Protein AF-A0A1V6SKC9-F1 (afdb_monomer)

Organism: NCBI:txid254877

Radius of gyration: 20.23 Å; Cα contacts (8 Å, |Δi|>4): 158; chains: 1; bounding box: 56×33×53 Å

Nearest PDB structures (foldseek):
  7uqb-assembly1_T  TM=3.293E-01  e=3.919E-01  Saccharomyces cerevisiae BY4741
  2ptf-assembly1_A  TM=5.504E-01  e=2.700E+00  Methanothermobacter thermautotrophicus str. Delta H
  2rm4-assembly1_A  TM=3.304E-01  e=1.419E+00  Drosophila melanogaster
  2ptf-assembly1_B  TM=5.851E-01  e=5.422E+00  Methanothermobacter thermautotrophicus str. Delta H
  6ie7-assembly4_D  TM=3.742E-01  e=2.700E+00  Arabidopsis thaliana

Structure (mmCIF, N/CA/C/O backbone):
data_AF-A0A1V6SKC9-F1
#
_entry.id   AF-A0A1V6SKC9-F1
#
loop_
_atom_site.group_PDB
_atom_site.id
_atom_site.type_symbol
_atom_site.label_atom_id
_atom_site.label_alt_id
_atom_site.label_comp_id
_atom_site.label_asym_id
_atom_site.label_entity_id
_atom_site.label_seq_id
_atom_site.pdbx_PDB_ins_code
_atom_site.Cartn_x
_atom_site.Cartn_y
_atom_site.Cartn_z
_atom_site.occupancy
_atom_site.B_iso_or_equiv
_atom_site.auth_seq_id
_atom_site.auth_comp_id
_atom_site.auth_asym_id
_atom_site.auth_atom_id
_atom_site.pdbx_PDB_model_num
ATOM 1 N N . MET A 1 1 ? -23.051 4.261 -17.699 1.00 36.06 1 MET A N 1
ATOM 2 C CA . MET A 1 1 ? -21.980 4.864 -16.881 1.00 36.06 1 MET A CA 1
ATOM 3 C C . MET A 1 1 ? -21.779 3.944 -15.688 1.00 36.06 1 MET A C 1
ATOM 5 O O . MET A 1 1 ? -22.655 3.901 -14.836 1.00 36.06 1 MET A O 1
ATOM 9 N N . SER A 1 2 ? -20.741 3.108 -15.690 1.00 39.50 2 SER A N 1
ATOM 10 C CA . SER A 1 2 ? -20.499 2.176 -14.580 1.00 39.50 2 SER A CA 1
ATOM 11 C C . SER A 1 2 ? -19.932 2.959 -13.402 1.00 39.50 2 SER A C 1
ATOM 13 O O . SER A 1 2 ? -18.924 3.642 -13.555 1.00 39.50 2 SER A O 1
ATOM 15 N N . ALA A 1 3 ? -20.610 2.912 -12.257 1.00 47.34 3 ALA A N 1
ATOM 16 C CA . ALA A 1 3 ? -20.127 3.537 -11.037 1.00 47.34 3 ALA A CA 1
ATOM 17 C C . ALA A 1 3 ? -18.802 2.879 -10.633 1.00 47.34 3 ALA A C 1
ATOM 19 O O . ALA A 1 3 ? -18.739 1.660 -10.469 1.00 47.34 3 ALA A O 1
ATOM 20 N N . THR A 1 4 ? -17.744 3.674 -10.484 1.00 53.94 4 THR A N 1
ATOM 21 C CA . THR A 1 4 ? -16.491 3.214 -9.888 1.00 53.94 4 THR A CA 1
ATOM 22 C C . THR A 1 4 ? -16.794 2.874 -8.432 1.00 53.94 4 THR A C 1
ATOM 24 O O . THR A 1 4 ? -16.993 3.769 -7.611 1.00 53.94 4 THR A O 1
ATOM 27 N N . GLN A 1 5 ? -16.932 1.587 -8.117 1.00 59.47 5 GLN A N 1
ATOM 28 C CA . GLN A 1 5 ? -17.165 1.145 -6.748 1.00 59.47 5 GLN A CA 1
ATOM 29 C C . GLN A 1 5 ? -15.949 1.541 -5.909 1.00 59.47 5 GLN A C 1
ATOM 31 O O . GLN A 1 5 ? -14.844 1.056 -6.144 1.00 59.47 5 GLN A O 1
ATOM 36 N N . ALA A 1 6 ? -16.149 2.457 -4.960 1.00 70.88 6 ALA A N 1
ATOM 37 C CA . ALA A 1 6 ? -15.099 2.857 -4.037 1.00 70.88 6 ALA A CA 1
ATOM 38 C C . ALA A 1 6 ? -14.627 1.630 -3.246 1.00 70.88 6 ALA A C 1
ATOM 40 O O . ALA A 1 6 ? -15.439 0.858 -2.727 1.00 70.88 6 ALA A O 1
ATOM 41 N N . LEU A 1 7 ? -13.311 1.445 -3.175 1.00 82.75 7 LEU A N 1
ATOM 42 C CA . LEU A 1 7 ? -12.709 0.305 -2.500 1.00 82.75 7 LEU A CA 1
ATOM 43 C C . LEU A 1 7 ? -13.027 0.365 -0.995 1.00 82.75 7 LEU A C 1
ATOM 45 O O . LEU A 1 7 ? -12.664 1.322 -0.316 1.00 82.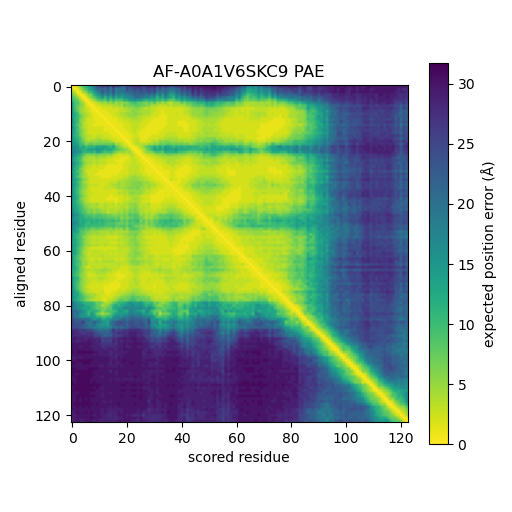75 7 LEU A O 1
ATOM 49 N N . SER A 1 8 ? -13.702 -0.649 -0.454 1.00 87.69 8 SER A N 1
ATOM 50 C CA . SER A 1 8 ? -13.980 -0.708 0.985 1.00 87.69 8 SER A CA 1
ATOM 51 C C . SER A 1 8 ? -12.752 -1.235 1.727 1.00 87.69 8 SER A C 1
ATOM 53 O O . SER A 1 8 ? -12.337 -2.377 1.524 1.00 87.69 8 SER A O 1
ATOM 55 N N . LEU A 1 9 ? -12.149 -0.387 2.558 1.00 90.62 9 LEU A N 1
ATOM 56 C CA . LEU A 1 9 ? -10.943 -0.701 3.316 1.00 90.62 9 LEU A CA 1
ATOM 57 C C . LEU A 1 9 ? -11.260 -0.755 4.809 1.00 90.62 9 LEU A C 1
ATOM 59 O O . LEU A 1 9 ? -11.813 0.184 5.383 1.00 90.62 9 LEU A O 1
ATOM 63 N N . GLU A 1 10 ? -10.884 -1.861 5.440 1.00 92.38 10 GLU A N 1
ATOM 64 C CA . GLU A 1 10 ? -11.027 -2.045 6.878 1.00 92.38 10 GLU A CA 1
ATOM 65 C C . GLU A 1 10 ? -9.886 -1.329 7.605 1.00 92.38 10 GLU A C 1
ATOM 67 O O . GLU A 1 10 ? -8.753 -1.372 7.126 1.00 92.38 10 GLU A O 1
ATOM 72 N N . PRO A 1 11 ? -10.129 -0.691 8.760 1.00 91.81 11 PRO A N 1
ATOM 73 C CA . PRO A 1 11 ? -9.069 -0.135 9.599 1.00 91.81 11 PRO A CA 1
ATOM 74 C C . PRO A 1 11 ? -8.069 -1.200 10.071 1.00 91.81 11 PRO A C 1
ATOM 76 O O . PRO A 1 11 ? -8.406 -2.380 10.167 1.00 91.81 11 PRO A O 1
ATOM 79 N N . ASN A 1 12 ? -6.855 -0.771 10.427 1.00 91.94 12 ASN A N 1
ATOM 80 C CA . ASN A 1 12 ? -5.806 -1.610 11.024 1.00 91.94 12 ASN A CA 1
ATOM 81 C C . ASN A 1 12 ? -5.541 -2.906 10.247 1.00 91.94 12 ASN A C 1
ATOM 83 O O . ASN A 1 12 ? -5.349 -3.970 10.824 1.00 91.94 12 ASN A O 1
ATOM 87 N N . THR A 1 13 ? -5.579 -2.834 8.923 1.00 92.88 13 THR A N 1
ATOM 88 C CA . THR A 1 13 ? -5.493 -3.987 8.033 1.00 92.88 13 THR A CA 1
ATOM 89 C C . THR A 1 13 ? -4.406 -3.749 7.001 1.00 92.88 13 THR A C 1
ATOM 91 O O . THR A 1 13 ? -4.258 -2.659 6.446 1.00 92.88 13 THR A O 1
ATOM 94 N N . LEU A 1 14 ? -3.605 -4.784 6.769 1.00 94.44 14 LEU A N 1
ATOM 95 C CA . LEU A 1 14 ? -2.551 -4.776 5.773 1.00 94.44 14 LEU A CA 1
ATOM 96 C C . LEU A 1 14 ? -3.085 -5.303 4.442 1.00 94.44 14 LEU A C 1
ATOM 98 O O . LEU A 1 14 ? -3.663 -6.390 4.371 1.00 94.44 14 LEU A O 1
ATOM 102 N N . TYR A 1 15 ? -2.822 -4.542 3.390 1.00 94.94 15 TYR A N 1
ATOM 103 C CA . TYR A 1 15 ? -3.168 -4.854 2.014 1.00 94.94 15 TYR A CA 1
ATOM 104 C C . TYR A 1 15 ? -1.919 -4.853 1.129 1.00 94.94 15 TYR A C 1
ATOM 106 O O . TYR A 1 15 ? -0.972 -4.103 1.378 1.00 94.94 15 TYR A O 1
ATOM 114 N N . ILE A 1 16 ? -1.942 -5.655 0.068 1.00 95.69 16 ILE A N 1
ATOM 115 C CA . ILE A 1 16 ? -1.074 -5.487 -1.101 1.00 95.69 16 ILE A CA 1
ATOM 116 C C . ILE A 1 16 ? -1.871 -4.698 -2.134 1.00 95.69 16 ILE A C 1
ATOM 118 O O . ILE A 1 16 ? -2.949 -5.130 -2.537 1.00 95.69 16 ILE A O 1
ATOM 122 N N . LEU A 1 17 ? -1.348 -3.554 -2.554 1.00 94.62 17 LEU A 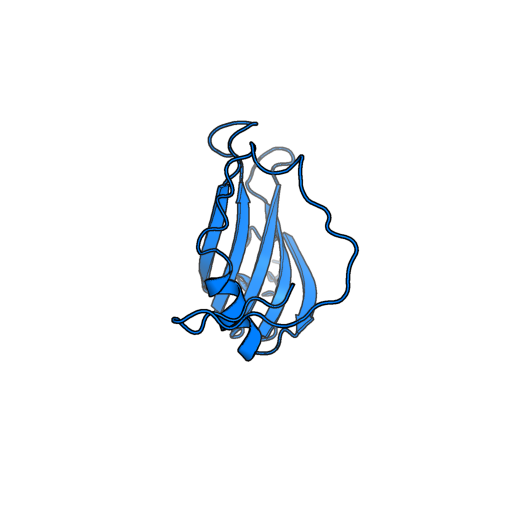N 1
ATOM 123 C CA . LEU A 1 17 ? -1.926 -2.728 -3.603 1.00 94.62 17 LEU A CA 1
ATOM 124 C C . LEU A 1 17 ? -1.151 -2.915 -4.900 1.00 94.62 17 LEU A C 1
ATOM 126 O O . LEU A 1 17 ? 0.080 -2.908 -4.885 1.00 94.62 17 LEU A O 1
ATOM 130 N N . LEU A 1 18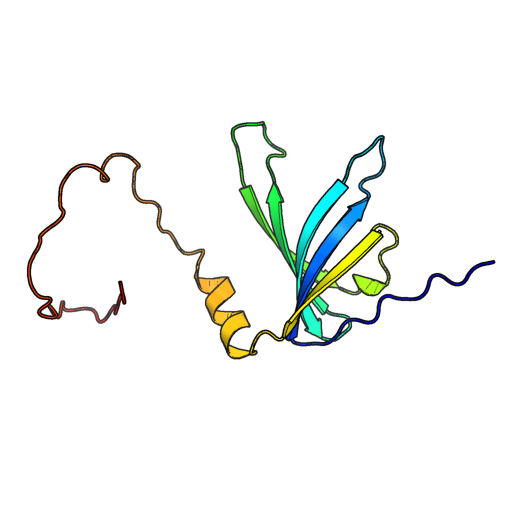 ? -1.889 -3.016 -6.002 1.00 93.50 18 LEU A N 1
ATOM 131 C CA . LEU A 1 18 ? -1.365 -2.896 -7.356 1.00 93.50 18 LEU A CA 1
ATOM 132 C C . LEU A 1 18 ? -1.839 -1.571 -7.945 1.00 93.50 18 LEU A C 1
ATOM 134 O O . LEU A 1 18 ? -3.048 -1.340 -8.038 1.00 93.50 18 LEU A O 1
ATOM 138 N N . LEU A 1 19 ? -0.899 -0.717 -8.337 1.00 92.25 19 LEU A N 1
ATOM 139 C CA . LEU A 1 19 ? -1.183 0.558 -8.979 1.00 92.25 19 LEU A CA 1
ATOM 140 C C . LEU A 1 19 ? -0.739 0.533 -10.440 1.00 92.25 19 LEU A C 1
ATOM 142 O O . LEU A 1 19 ? 0.366 0.091 -10.743 1.00 92.25 19 LEU A O 1
ATOM 146 N N . ASP A 1 20 ? -1.586 1.042 -11.328 1.00 91.50 20 ASP A N 1
ATOM 147 C CA . ASP A 1 20 ? -1.238 1.335 -12.717 1.00 91.50 20 ASP A CA 1
ATOM 148 C C . ASP A 1 20 ? -0.571 2.717 -12.794 1.00 91.50 20 ASP A C 1
ATOM 150 O O . ASP A 1 20 ? -1.139 3.730 -12.367 1.00 91.50 20 ASP A O 1
ATOM 154 N N . LEU A 1 21 ? 0.662 2.761 -13.302 1.00 89.00 21 LEU A N 1
ATOM 155 C CA . LEU A 1 21 ? 1.428 4.000 -13.442 1.00 89.00 21 LEU A CA 1
ATOM 156 C C . LEU A 1 21 ? 1.179 4.720 -14.773 1.00 89.00 21 LEU A C 1
ATOM 158 O O . LEU A 1 21 ? 1.644 5.849 -14.936 1.00 89.00 21 LEU A O 1
ATOM 162 N N . GLY A 1 22 ? 0.411 4.124 -15.685 1.00 79.69 22 GLY A N 1
ATOM 163 C CA . GLY A 1 22 ? 0.200 4.636 -17.030 1.00 79.69 22 GLY A CA 1
ATOM 164 C C . GLY A 1 22 ? 1.395 4.317 -17.927 1.00 79.69 22 GLY A C 1
ATOM 165 O O . GLY A 1 22 ? 2.489 4.851 -17.767 1.00 79.69 22 GLY A O 1
ATOM 166 N N . GLY A 1 23 ? 1.184 3.423 -18.888 1.00 77.62 23 GLY A N 1
ATOM 167 C CA . GLY A 1 23 ? 2.204 2.948 -19.822 1.00 77.62 23 GLY A CA 1
ATOM 168 C C . GLY A 1 23 ? 2.017 1.465 -20.126 1.00 77.62 23 GLY A C 1
ATOM 169 O O . GLY A 1 23 ? 1.200 0.793 -19.497 1.00 77.62 23 GLY A O 1
ATOM 170 N N . ASN A 1 24 ? 2.769 0.927 -21.087 1.00 76.88 24 ASN A N 1
ATOM 171 C CA . ASN A 1 24 ? 2.687 -0.501 -21.390 1.00 76.88 24 ASN A CA 1
ATOM 172 C C . ASN A 1 24 ? 3.261 -1.312 -20.224 1.00 76.88 24 ASN A C 1
ATOM 174 O O . ASN A 1 24 ? 4.473 -1.364 -20.033 1.00 76.88 24 ASN A O 1
ATOM 178 N N . CYS A 1 25 ? 2.371 -1.952 -19.466 1.00 77.12 25 CYS A N 1
ATOM 179 C CA . CYS A 1 25 ? 2.705 -2.874 -18.381 1.00 77.12 25 CYS A CA 1
ATOM 180 C C . CYS A 1 25 ? 3.524 -2.252 -17.232 1.00 77.12 25 CYS A C 1
ATOM 182 O O . CYS A 1 25 ? 4.285 -2.959 -16.571 1.00 77.12 25 CYS A O 1
ATOM 184 N N . LEU A 1 26 ? 3.362 -0.949 -16.974 1.00 87.62 26 LEU A N 1
ATOM 185 C CA . LEU A 1 26 ? 4.003 -0.277 -15.843 1.00 87.62 26 LEU A CA 1
ATOM 186 C C . LEU A 1 26 ? 3.105 -0.337 -14.610 1.00 87.62 26 LEU A C 1
ATOM 188 O O . LEU A 1 26 ? 2.172 0.450 -14.457 1.00 87.62 26 LEU A O 1
ATOM 192 N N . PHE A 1 27 ? 3.424 -1.269 -13.718 1.00 88.50 27 PHE A N 1
ATOM 193 C CA . PHE A 1 27 ? 2.698 -1.468 -12.474 1.00 88.50 27 PHE A CA 1
ATOM 194 C C . PHE A 1 27 ? 3.602 -1.306 -11.260 1.00 88.50 27 PHE A C 1
ATOM 196 O O . PHE A 1 27 ? 4.776 -1.675 -11.283 1.00 88.50 27 PHE A O 1
ATOM 203 N N . GLU A 1 28 ? 3.024 -0.804 -10.176 1.00 90.75 28 GLU A N 1
ATOM 204 C CA . GLU A 1 28 ? 3.699 -0.634 -8.897 1.00 90.75 28 GLU A CA 1
ATOM 205 C C . GLU A 1 28 ? 3.000 -1.441 -7.803 1.00 90.75 28 GLU A C 1
ATOM 207 O O . GLU A 1 28 ? 1.781 -1.367 -7.635 1.00 90.75 28 GLU A O 1
ATOM 212 N N . TRP A 1 29 ? 3.788 -2.185 -7.028 1.00 92.50 29 TRP A N 1
ATOM 213 C CA . TRP A 1 29 ? 3.307 -2.922 -5.865 1.00 92.50 29 TRP A CA 1
ATOM 214 C C . TRP A 1 29 ? 3.630 -2.156 -4.585 1.00 92.50 29 TRP A C 1
ATOM 216 O O . TRP A 1 29 ? 4.786 -1.809 -4.336 1.00 92.50 29 TRP A O 1
ATOM 226 N N . LYS A 1 30 ? 2.622 -1.933 -3.738 1.00 94.44 30 LYS A N 1
ATOM 227 C CA . LYS A 1 30 ? 2.803 -1.315 -2.414 1.00 94.44 30 LYS A CA 1
ATOM 228 C C . LYS A 1 30 ? 2.174 -2.161 -1.327 1.00 94.44 30 LYS A C 1
ATOM 230 O O . LYS A 1 30 ? 1.096 -2.718 -1.503 1.00 94.44 30 LYS A O 1
ATOM 235 N N . LEU A 1 31 ? 2.804 -2.188 -0.161 1.00 95.25 31 LEU A N 1
ATOM 236 C CA . LEU A 1 31 ? 2.134 -2.609 1.063 1.00 95.25 31 LEU A CA 1
ATOM 237 C C . LEU A 1 31 ? 1.400 -1.407 1.642 1.00 95.25 31 LEU A C 1
ATOM 239 O O . LEU A 1 31 ? 2.003 -0.353 1.812 1.00 95.25 31 LEU A O 1
ATOM 243 N N . TYR A 1 32 ? 0.129 -1.562 1.983 1.00 94.81 32 TYR A N 1
ATOM 244 C CA . TYR A 1 32 ? -0.676 -0.498 2.568 1.00 94.81 32 TYR A CA 1
ATOM 245 C C . TYR A 1 32 ? -1.272 -0.942 3.893 1.00 94.81 32 TYR A C 1
ATOM 247 O O . TYR A 1 32 ? -2.017 -1.915 3.948 1.00 94.81 32 TYR A O 1
ATOM 255 N N . LEU A 1 33 ? -0.929 -0.231 4.962 1.00 94.12 33 LEU A N 1
ATOM 256 C CA . LEU A 1 33 ? -1.509 -0.432 6.281 1.00 94.12 33 LEU A CA 1
ATOM 257 C C . LEU A 1 33 ? -2.531 0.668 6.538 1.00 94.12 33 LEU A C 1
ATOM 259 O O . LEU A 1 33 ? -2.164 1.839 6.659 1.00 94.12 33 LEU A O 1
ATOM 263 N N . THR A 1 34 ? -3.799 0.296 6.637 1.00 93.56 34 THR A N 1
ATOM 264 C CA . THR A 1 34 ? -4.865 1.226 7.007 1.00 93.56 34 THR A CA 1
ATOM 265 C C . THR A 1 34 ? -4.760 1.587 8.484 1.00 93.56 34 THR A C 1
ATOM 267 O O . THR A 1 34 ? -4.534 0.734 9.339 1.00 93.56 34 THR A O 1
ATOM 270 N N . SER A 1 35 ? -4.960 2.862 8.798 1.00 90.44 35 SER A N 1
ATOM 271 C CA . SER A 1 35 ? -5.200 3.340 10.166 1.00 90.44 35 SER A CA 1
ATOM 272 C C . SER A 1 35 ? -6.689 3.632 10.362 1.00 90.44 35 SER A C 1
ATOM 274 O O . SER A 1 35 ? -7.269 3.300 11.390 1.00 90.44 35 SER A O 1
ATOM 276 N N . THR A 1 36 ? -7.332 4.203 9.342 1.00 88.69 36 THR A N 1
ATOM 277 C CA . THR A 1 36 ? -8.785 4.401 9.246 1.00 88.69 36 THR A CA 1
ATOM 278 C C . THR A 1 36 ? -9.253 3.966 7.848 1.00 88.69 36 THR A C 1
ATOM 280 O O . THR A 1 36 ? -8.406 3.676 7.001 1.00 88.69 36 THR A O 1
ATOM 283 N N . PRO A 1 37 ? -10.566 3.944 7.540 1.00 86.56 37 PRO A N 1
ATOM 284 C CA . PRO A 1 37 ? -11.041 3.602 6.192 1.00 86.56 37 PRO A CA 1
ATOM 285 C C . PRO A 1 37 ? -10.527 4.549 5.094 1.00 86.56 37 PRO A C 1
ATOM 287 O O . PRO A 1 37 ? -10.511 4.196 3.919 1.00 86.56 37 PRO A O 1
ATOM 290 N N . THR A 1 38 ? -10.102 5.758 5.470 1.00 89.94 38 THR A N 1
ATOM 291 C CA . THR A 1 38 ? -9.648 6.808 4.549 1.00 89.94 38 THR A CA 1
ATOM 292 C C . THR A 1 38 ? -8.178 7.169 4.714 1.00 89.94 38 THR A C 1
ATOM 294 O O . THR A 1 38 ? -7.665 7.966 3.934 1.00 89.94 38 THR A O 1
ATOM 297 N N . THR A 1 39 ? -7.472 6.623 5.703 1.00 93.00 39 THR A N 1
ATOM 298 C CA . THR A 1 39 ? -6.077 6.992 5.974 1.00 93.00 39 THR A CA 1
ATOM 299 C C . THR A 1 39 ? -5.233 5.776 6.277 1.00 93.00 39 THR A C 1
ATOM 301 O O . THR A 1 39 ? -5.678 4.813 6.901 1.00 93.00 39 THR A O 1
ATOM 304 N N . GLY A 1 40 ? -3.975 5.828 5.868 1.00 92.88 40 GLY A N 1
ATOM 305 C CA . GLY A 1 40 ? -3.033 4.762 6.146 1.00 92.88 40 GLY A CA 1
ATOM 306 C C . GLY A 1 40 ? -1.625 5.140 5.745 1.00 92.88 40 GLY A C 1
ATOM 307 O O . GLY A 1 40 ? -1.320 6.301 5.477 1.00 92.88 40 GLY A O 1
ATOM 3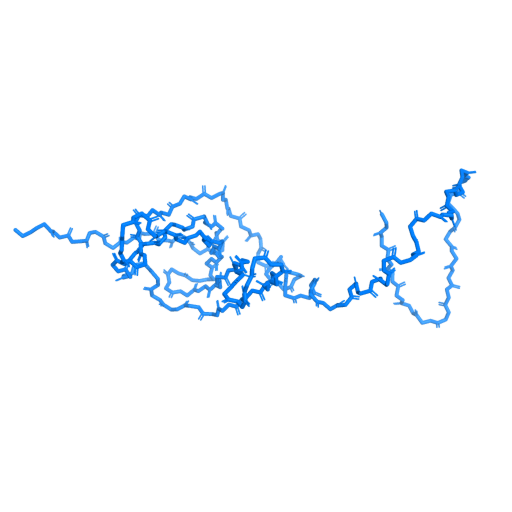08 N N . GLN A 1 41 ? -0.764 4.137 5.711 1.00 94.31 41 GLN A N 1
ATOM 309 C CA . GLN A 1 41 ? 0.633 4.293 5.359 1.00 94.31 41 GLN A CA 1
ATOM 310 C C . GLN A 1 41 ? 1.001 3.271 4.291 1.00 94.31 41 GLN A C 1
ATOM 312 O O . GLN A 1 41 ? 0.737 2.078 4.450 1.00 94.31 41 GLN A O 1
ATOM 317 N N . THR A 1 42 ? 1.586 3.743 3.194 1.00 94.25 42 THR A N 1
ATOM 318 C CA . THR A 1 42 ? 2.146 2.878 2.157 1.00 94.25 42 THR A CA 1
ATOM 319 C C . THR A 1 42 ? 3.622 2.644 2.401 1.00 94.25 42 THR A C 1
ATOM 321 O O . THR A 1 42 ? 4.333 3.552 2.823 1.00 94.25 42 THR A O 1
ATOM 324 N N . PHE A 1 43 ? 4.085 1.453 2.054 1.00 93.56 43 PHE A N 1
ATOM 325 C CA . PHE A 1 43 ? 5.472 1.033 2.136 1.00 93.56 43 PHE A CA 1
ATOM 326 C C . PHE A 1 43 ? 5.846 0.357 0.825 1.00 93.56 43 PHE A C 1
ATOM 328 O O . PHE A 1 43 ? 5.138 -0.546 0.369 1.00 93.56 43 PHE A O 1
ATOM 335 N N . HIS A 1 44 ? 6.947 0.784 0.224 1.00 92.06 44 HIS A N 1
ATOM 336 C CA . HIS A 1 44 ? 7.436 0.200 -1.015 1.00 92.06 44 HIS A CA 1
ATOM 337 C C . HIS A 1 44 ? 8.950 0.335 -1.120 1.00 92.06 44 HIS A C 1
ATOM 339 O O . HIS A 1 44 ? 9.582 1.116 -0.406 1.00 92.06 44 HIS A O 1
ATOM 345 N N . ILE A 1 45 ? 9.523 -0.479 -1.995 1.00 88.31 45 ILE A N 1
ATOM 346 C CA . ILE A 1 45 ? 10.937 -0.454 -2.333 1.00 88.31 45 ILE A CA 1
ATOM 347 C C . ILE A 1 45 ? 11.012 -0.086 -3.812 1.00 88.31 45 ILE A C 1
ATOM 349 O O . ILE A 1 45 ? 10.347 -0.708 -4.636 1.00 88.31 45 ILE A O 1
ATOM 353 N N . THR A 1 46 ? 11.788 0.943 -4.131 1.00 87.88 46 THR A N 1
ATOM 354 C CA . THR A 1 46 ? 11.932 1.495 -5.481 1.00 87.88 46 THR A CA 1
ATOM 355 C C . THR A 1 46 ? 13.404 1.584 -5.853 1.00 87.88 46 THR A C 1
ATOM 357 O O . THR A 1 46 ? 14.265 1.665 -4.981 1.00 87.88 46 THR A O 1
ATOM 360 N N . ASN A 1 47 ? 13.710 1.571 -7.141 1.00 87.25 47 ASN A N 1
ATOM 361 C CA . ASN A 1 47 ? 15.054 1.750 -7.679 1.00 87.25 47 ASN A CA 1
ATOM 362 C C . ASN A 1 47 ? 15.084 2.856 -8.744 1.00 87.25 47 ASN A C 1
ATOM 364 O O . ASN A 1 47 ? 15.837 2.776 -9.710 1.00 87.25 47 ASN A O 1
ATOM 368 N N . GLU A 1 48 ? 14.271 3.902 -8.552 1.00 82.56 48 GLU A N 1
ATOM 369 C CA . GLU A 1 48 ? 14.161 5.076 -9.439 1.00 82.56 48 GLU A CA 1
ATOM 370 C C . GLU A 1 48 ? 15.512 5.677 -9.854 1.00 82.56 48 GLU A C 1
ATOM 372 O O . GLU A 1 48 ? 15.640 6.206 -10.955 1.00 82.56 48 GLU A O 1
ATOM 377 N N . THR A 1 49 ? 16.533 5.596 -8.996 1.00 86.19 49 THR A N 1
ATOM 378 C CA . THR A 1 49 ? 17.864 6.150 -9.280 1.00 86.19 49 THR A CA 1
ATOM 379 C C . THR A 1 49 ? 18.780 5.206 -10.068 1.00 86.19 49 THR A C 1
ATOM 381 O O . THR A 1 49 ? 19.885 5.606 -10.423 1.00 86.19 49 THR A O 1
ATOM 384 N N . GLY A 1 50 ? 18.370 3.960 -10.330 1.00 85.06 50 GLY A N 1
ATOM 385 C CA . GLY A 1 50 ? 19.130 2.985 -11.116 1.00 85.06 50 GLY A CA 1
ATOM 386 C C . GLY A 1 50 ? 19.044 1.549 -10.579 1.00 85.06 50 GLY A C 1
ATOM 387 O O . GLY A 1 50 ? 18.693 1.335 -9.419 1.00 85.06 50 GLY A O 1
ATOM 388 N N . PRO A 1 51 ? 19.429 0.539 -11.384 1.00 86.25 51 PRO A N 1
ATOM 389 C CA . PRO A 1 51 ? 19.184 -0.883 -11.101 1.00 86.25 51 PRO A CA 1
ATOM 390 C C . PRO A 1 51 ? 19.869 -1.414 -9.831 1.00 86.25 51 PRO A C 1
ATOM 392 O O . PRO A 1 51 ? 19.475 -2.450 -9.299 1.00 86.25 51 PRO A O 1
ATOM 395 N N . THR A 1 52 ? 20.885 -0.710 -9.336 1.00 88.75 52 THR A N 1
ATOM 396 C CA . THR A 1 52 ? 21.670 -1.075 -8.150 1.00 88.75 52 THR A CA 1
ATOM 397 C C . THR A 1 52 ? 21.318 -0.255 -6.911 1.00 88.75 52 THR A C 1
ATOM 399 O O . THR A 1 52 ? 21.846 -0.520 -5.834 1.00 88.75 52 THR A O 1
ATOM 402 N N . SER A 1 53 ? 20.449 0.747 -7.039 1.00 87.56 53 SER A N 1
ATOM 403 C CA . SER A 1 53 ? 20.177 1.730 -5.990 1.00 87.56 53 SER A CA 1
ATOM 404 C C . SER A 1 53 ? 18.747 1.588 -5.491 1.00 87.56 53 SER A C 1
ATOM 406 O O . SER A 1 53 ? 17.863 2.359 -5.853 1.00 87.56 53 SER A O 1
ATOM 408 N N . TRP A 1 54 ? 18.533 0.579 -4.651 1.00 88.69 54 TRP A N 1
ATOM 409 C CA . TRP A 1 54 ? 17.243 0.318 -4.026 1.00 88.69 54 TRP A CA 1
ATOM 410 C C . TRP A 1 54 ? 17.028 1.214 -2.807 1.00 88.69 54 TRP A C 1
ATOM 412 O O . TRP A 1 54 ? 17.889 1.325 -1.936 1.00 88.69 54 TRP A O 1
ATOM 422 N N . GLN A 1 55 ? 15.858 1.837 -2.738 1.00 89.19 55 GLN A N 1
ATOM 423 C CA . GLN A 1 55 ? 15.445 2.737 -1.674 1.00 89.19 55 GLN A CA 1
ATOM 424 C C . GLN A 1 55 ? 14.113 2.277 -1.102 1.00 89.19 55 GLN A C 1
ATOM 426 O O . GLN A 1 55 ? 13.169 1.974 -1.832 1.00 89.19 55 GLN A O 1
ATOM 431 N N . TYR A 1 56 ? 14.031 2.258 0.221 1.00 90.94 56 TYR A N 1
ATOM 432 C CA . TYR A 1 56 ? 12.773 2.083 0.923 1.00 90.94 56 TYR A CA 1
ATOM 433 C C . TYR A 1 56 ? 12.074 3.433 1.068 1.00 90.94 56 TYR A C 1
ATOM 435 O O . TYR A 1 56 ? 12.670 4.395 1.553 1.00 90.94 56 TYR A O 1
ATOM 443 N N . LYS A 1 57 ? 10.798 3.489 0.690 1.00 90.50 57 LYS A N 1
ATOM 444 C CA . LYS A 1 57 ? 9.952 4.672 0.831 1.00 90.50 57 LYS A CA 1
ATOM 445 C C . LYS A 1 57 ? 8.704 4.332 1.637 1.00 90.50 57 LYS A C 1
ATOM 447 O O . LYS A 1 57 ? 8.085 3.275 1.473 1.00 90.50 57 LYS A O 1
ATOM 452 N N . SER A 1 58 ? 8.334 5.256 2.517 1.00 92.88 58 SER A N 1
ATOM 453 C CA . SER A 1 58 ? 7.152 5.160 3.366 1.00 92.88 58 SER A CA 1
ATOM 454 C C . SER A 1 58 ? 6.449 6.504 3.407 1.00 92.88 58 SER A C 1
ATOM 456 O O . SER A 1 58 ? 7.066 7.520 3.717 1.00 92.88 58 SER A O 1
ATOM 458 N N . GLU A 1 59 ? 5.156 6.502 3.110 1.00 93.25 59 GLU A N 1
ATOM 459 C CA . GLU A 1 59 ? 4.372 7.722 2.928 1.00 93.25 59 GLU A CA 1
ATOM 460 C C . GLU A 1 59 ? 3.001 7.555 3.569 1.00 93.25 59 GLU A C 1
ATOM 462 O O . GLU A 1 59 ? 2.385 6.488 3.493 1.00 93.25 59 GLU A O 1
ATOM 467 N N . VAL A 1 60 ? 2.525 8.610 4.227 1.00 93.75 60 VAL A N 1
ATOM 468 C CA . VAL A 1 60 ? 1.145 8.667 4.712 1.00 93.75 60 VAL A CA 1
ATOM 469 C C . VAL A 1 60 ? 0.252 9.002 3.529 1.00 93.75 60 VAL A C 1
ATOM 471 O O . VAL A 1 60 ? 0.514 9.964 2.810 1.00 93.75 60 VAL A O 1
ATOM 474 N N . VAL A 1 61 ? -0.807 8.219 3.337 1.00 92.69 61 VAL A N 1
ATOM 475 C CA . VAL A 1 61 ? -1.716 8.378 2.201 1.00 92.69 61 VAL A CA 1
ATOM 476 C C . VAL A 1 61 ? -3.149 8.531 2.687 1.00 92.69 61 VAL A C 1
ATOM 478 O O . VAL A 1 61 ? -3.603 7.820 3.590 1.00 92.69 61 VAL A O 1
ATOM 481 N N . TYR A 1 62 ? -3.859 9.452 2.040 1.00 93.19 62 TYR A N 1
ATOM 482 C CA . TYR A 1 62 ? -5.259 9.770 2.281 1.00 93.19 62 TYR A CA 1
ATOM 483 C C . TYR A 1 62 ? -6.103 9.333 1.084 1.00 93.19 62 TYR A C 1
ATOM 485 O O . TYR A 1 62 ? -5.694 9.495 -0.063 1.00 93.19 62 TYR A O 1
ATOM 493 N N . ASN A 1 63 ? -7.291 8.800 1.358 1.00 90.12 63 ASN A N 1
ATOM 494 C CA . ASN A 1 63 ? -8.317 8.433 0.384 1.00 90.12 63 ASN A CA 1
ATOM 495 C C . ASN A 1 63 ? -7.810 7.526 -0.749 1.00 90.12 63 ASN A C 1
ATOM 497 O O . ASN A 1 63 ? -8.225 7.654 -1.897 1.00 90.12 63 ASN A O 1
ATOM 501 N N . ILE A 1 64 ? -6.929 6.568 -0.437 1.00 88.75 64 ILE A N 1
ATOM 502 C CA . ILE A 1 64 ? -6.388 5.653 -1.455 1.00 88.75 64 ILE A CA 1
ATOM 503 C C . ILE A 1 64 ? -7.485 4.811 -2.125 1.00 88.75 64 ILE A C 1
ATOM 505 O O . ILE A 1 64 ? -7.352 4.429 -3.280 1.00 88.75 64 ILE A O 1
ATOM 509 N N . ALA A 1 65 ? -8.598 4.587 -1.422 1.00 86.69 65 ALA A N 1
ATOM 510 C CA . ALA A 1 65 ? -9.774 3.889 -1.923 1.00 86.69 65 ALA A CA 1
ATOM 511 C C . ALA A 1 65 ? -10.472 4.577 -3.109 1.00 86.69 65 ALA A C 1
ATOM 513 O O . ALA A 1 65 ? -11.178 3.909 -3.863 1.00 86.69 65 ALA A O 1
ATOM 514 N N . SER A 1 66 ? -10.300 5.894 -3.269 1.00 88.25 66 SER A N 1
ATOM 515 C CA . SER A 1 66 ? -10.839 6.651 -4.405 1.00 88.25 66 SER A CA 1
ATOM 516 C C . SER A 1 66 ? -9.800 6.894 -5.500 1.00 88.25 66 SER A C 1
ATOM 518 O O . SER A 1 66 ? -10.080 7.604 -6.464 1.00 88.25 66 SER A O 1
ATOM 520 N N . ASN A 1 67 ? -8.590 6.348 -5.360 1.00 88.56 67 ASN A N 1
ATOM 521 C CA . ASN A 1 67 ? -7.546 6.493 -6.360 1.00 88.56 67 ASN A CA 1
ATOM 522 C C . ASN A 1 67 ? -7.822 5.555 -7.543 1.00 88.56 67 ASN A C 1
ATOM 524 O O . ASN A 1 67 ? -7.742 4.336 -7.416 1.00 88.56 67 ASN A O 1
ATOM 528 N N . THR A 1 68 ? -8.094 6.137 -8.710 1.00 88.38 68 THR A N 1
ATOM 529 C CA . THR A 1 68 ? -8.406 5.406 -9.947 1.00 88.38 68 THR A CA 1
ATOM 530 C C . THR A 1 68 ? -7.243 4.577 -10.487 1.00 88.38 68 THR A C 1
ATOM 532 O O . THR A 1 68 ? -7.461 3.718 -11.333 1.00 88.38 68 THR A O 1
ATOM 535 N N . ARG A 1 69 ? -6.018 4.811 -10.002 1.00 90.12 69 ARG A N 1
ATOM 536 C CA . ARG A 1 69 ? -4.839 4.013 -10.359 1.00 90.12 69 ARG A CA 1
ATOM 537 C C . ARG A 1 69 ? -4.762 2.696 -9.602 1.00 90.12 69 ARG A C 1
ATOM 539 O O . ARG A 1 69 ? -3.986 1.837 -9.997 1.00 90.12 69 ARG A O 1
ATOM 546 N N . VAL A 1 70 ? -5.507 2.529 -8.509 1.00 89.88 70 VAL A N 1
ATOM 547 C CA . VAL A 1 70 ? -5.522 1.266 -7.766 1.00 89.88 70 VAL A CA 1
ATOM 548 C C . VAL A 1 70 ? -6.340 0.255 -8.560 1.00 89.88 70 VAL A C 1
ATOM 550 O O . VAL A 1 70 ? -7.558 0.365 -8.659 1.00 89.88 70 VAL A O 1
ATOM 553 N N . VAL A 1 71 ? -5.653 -0.736 -9.119 1.00 91.06 71 VAL A N 1
ATOM 554 C CA . VAL A 1 71 ? -6.263 -1.804 -9.923 1.00 91.06 71 VAL A CA 1
ATOM 555 C C . VAL A 1 71 ? -6.712 -2.959 -9.031 1.00 91.06 71 VAL A C 1
ATOM 557 O O . VAL A 1 71 ? -7.725 -3.603 -9.290 1.00 91.06 71 VAL A O 1
ATOM 560 N N . LEU A 1 72 ? -5.954 -3.224 -7.963 1.00 90.81 72 LEU A N 1
ATOM 561 C CA . LEU A 1 72 ? -6.201 -4.324 -7.037 1.00 90.81 72 LEU A CA 1
ATOM 562 C C . LEU A 1 72 ? -5.796 -3.932 -5.617 1.00 90.81 72 LEU A C 1
ATOM 564 O O . LEU A 1 72 ? -4.761 -3.297 -5.409 1.00 90.81 72 LEU A O 1
ATOM 568 N N . ALA A 1 73 ? -6.573 -4.403 -4.642 1.00 92.75 73 ALA A N 1
ATOM 569 C CA . ALA A 1 73 ? -6.184 -4.429 -3.240 1.00 92.75 73 ALA A CA 1
ATOM 570 C C . ALA A 1 73 ? -6.460 -5.812 -2.642 1.00 92.75 73 ALA A C 1
ATOM 572 O O . ALA A 1 73 ? -7.611 -6.205 -2.454 1.00 92.75 73 ALA A O 1
ATOM 573 N N . LEU A 1 74 ? -5.397 -6.551 -2.333 1.00 94.06 74 LEU A N 1
ATOM 574 C CA . LEU A 1 74 ? -5.478 -7.870 -1.714 1.00 94.06 74 LEU A CA 1
ATOM 575 C C . LEU A 1 74 ? -5.300 -7.744 -0.201 1.00 94.06 74 LEU A C 1
ATOM 577 O O . LEU A 1 74 ? -4.241 -7.330 0.269 1.00 94.06 74 LEU A O 1
ATOM 581 N N . LYS A 1 75 ? -6.326 -8.119 0.565 1.00 94.62 75 LYS A N 1
ATOM 582 C CA . LYS A 1 75 ? -6.272 -8.160 2.032 1.00 94.62 75 LYS A CA 1
ATOM 583 C C . LYS A 1 75 ? -5.343 -9.286 2.489 1.00 94.62 75 LYS A C 1
ATOM 585 O O . LYS A 1 75 ? -5.585 -10.442 2.162 1.00 94.62 75 LYS A O 1
ATOM 590 N N . ILE A 1 76 ? -4.318 -8.953 3.274 1.00 93.50 76 ILE A N 1
ATOM 591 C CA . ILE A 1 76 ? -3.452 -9.943 3.933 1.00 93.50 76 ILE A CA 1
ATOM 592 C C . ILE A 1 76 ? -4.034 -10.305 5.301 1.00 93.50 76 ILE A C 1
ATOM 594 O O . ILE A 1 76 ? -4.164 -11.479 5.632 1.00 93.50 76 ILE A O 1
ATOM 598 N N . GLY A 1 77 ? -4.394 -9.297 6.100 1.00 92.44 77 GLY A N 1
ATOM 599 C CA . GLY A 1 77 ? -4.939 -9.516 7.438 1.00 92.44 77 GLY A CA 1
ATOM 600 C C . GLY A 1 77 ? -4.906 -8.280 8.329 1.00 92.44 77 GLY A C 1
ATOM 601 O O . GLY A 1 77 ? -4.272 -7.274 8.004 1.00 92.44 77 GLY A O 1
ATOM 602 N N . ALA A 1 78 ? -5.607 -8.369 9.458 1.00 91.12 78 ALA A N 1
ATOM 603 C CA . ALA A 1 78 ? -5.601 -7.336 10.484 1.00 91.12 78 ALA A CA 1
ATOM 604 C C . ALA A 1 78 ? -4.246 -7.314 11.209 1.00 91.12 78 ALA A C 1
ATOM 606 O O . ALA A 1 78 ? -3.689 -8.356 11.554 1.00 91.12 78 ALA A O 1
ATOM 607 N N . VAL A 1 79 ? -3.722 -6.119 11.452 1.00 86.31 79 VAL A N 1
ATOM 608 C CA . VAL A 1 79 ? -2.485 -5.878 12.192 1.00 86.31 79 VAL A CA 1
ATOM 609 C C . VAL A 1 79 ? -2.854 -5.166 13.485 1.00 86.31 79 VAL A C 1
ATOM 611 O O . VAL A 1 79 ? -3.503 -4.125 13.472 1.00 86.31 79 VAL A O 1
ATOM 614 N N . GLY A 1 80 ? -2.449 -5.735 14.621 1.00 77.12 80 GLY A N 1
ATOM 615 C CA . GLY A 1 80 ? -2.728 -5.141 15.926 1.00 77.12 80 GLY A CA 1
ATOM 616 C C . GLY A 1 80 ? -2.168 -3.709 16.026 1.00 77.12 80 GLY A C 1
ATOM 617 O O . GLY A 1 80 ? -1.008 -3.508 15.655 1.00 77.12 80 GLY A O 1
ATOM 618 N N . PRO A 1 81 ? -2.912 -2.728 16.580 1.00 70.62 81 PRO A N 1
ATOM 619 C CA . PRO A 1 81 ? -2.498 -1.320 16.648 1.00 70.62 81 PRO A CA 1
ATOM 620 C C . PRO A 1 81 ? -1.113 -1.091 17.269 1.00 70.62 81 PRO A C 1
ATOM 622 O O . PRO A 1 81 ? -0.372 -0.206 16.846 1.00 70.62 81 PRO A O 1
ATOM 625 N N . VAL A 1 82 ? -0.716 -1.935 18.228 1.00 67.81 82 VAL A N 1
ATOM 626 C CA . VAL A 1 82 ? 0.604 -1.881 18.881 1.00 67.81 82 VAL A CA 1
ATOM 627 C C . VAL A 1 82 ? 1.765 -2.076 17.893 1.00 67.81 82 VAL A C 1
ATOM 629 O O . VAL A 1 82 ? 2.836 -1.488 18.048 1.00 67.81 82 VAL A O 1
ATOM 632 N N . LEU A 1 83 ? 1.541 -2.829 16.815 1.00 61.94 83 LEU A N 1
ATOM 633 C CA . LEU A 1 83 ? 2.544 -3.101 15.787 1.00 61.94 83 LEU A CA 1
ATOM 634 C C . LEU A 1 83 ? 2.700 -1.936 14.795 1.00 61.94 83 LEU A C 1
ATOM 636 O O . LEU A 1 83 ? 3.690 -1.892 14.063 1.00 61.94 83 LEU A O 1
ATOM 640 N N . HIS A 1 84 ? 1.793 -0.949 14.804 1.00 63.22 84 HIS A N 1
ATOM 641 C CA . HIS A 1 84 ? 1.921 0.249 13.965 1.00 63.22 84 HIS A CA 1
ATOM 642 C C . HIS A 1 84 ? 3.117 1.113 14.397 1.00 63.22 84 HIS A C 1
ATOM 644 O O . HIS A 1 84 ? 3.765 1.729 13.551 1.00 63.22 84 HIS A O 1
ATOM 650 N N . ALA A 1 85 ? 3.436 1.149 15.697 1.00 61.28 85 ALA A N 1
ATOM 651 C CA . ALA A 1 85 ? 4.565 1.909 16.237 1.00 61.28 85 ALA A CA 1
ATOM 652 C C . ALA A 1 85 ? 5.906 1.179 16.045 1.00 61.28 85 ALA A C 1
ATOM 654 O O . ALA A 1 85 ? 6.867 1.775 15.558 1.00 61.28 85 ALA A O 1
ATOM 655 N N . ALA A 1 86 ? 5.955 -0.126 16.342 1.00 54.62 86 ALA A N 1
ATOM 656 C CA . ALA A 1 86 ? 7.166 -0.938 16.196 1.00 54.62 86 ALA A CA 1
ATOM 657 C C . ALA A 1 86 ? 7.672 -0.982 14.740 1.00 54.62 86 ALA A C 1
ATOM 659 O O . ALA A 1 86 ? 8.875 -0.941 14.488 1.00 54.62 86 ALA A O 1
ATOM 660 N N . ARG A 1 87 ? 6.754 -0.959 13.763 1.00 53.06 87 ARG A N 1
ATOM 661 C CA . ARG A 1 87 ? 7.094 -0.939 12.333 1.00 53.06 87 ARG A CA 1
ATOM 662 C C . ARG A 1 87 ? 7.759 0.364 11.871 1.00 53.06 87 ARG A C 1
ATOM 664 O O . ARG A 1 87 ? 8.535 0.3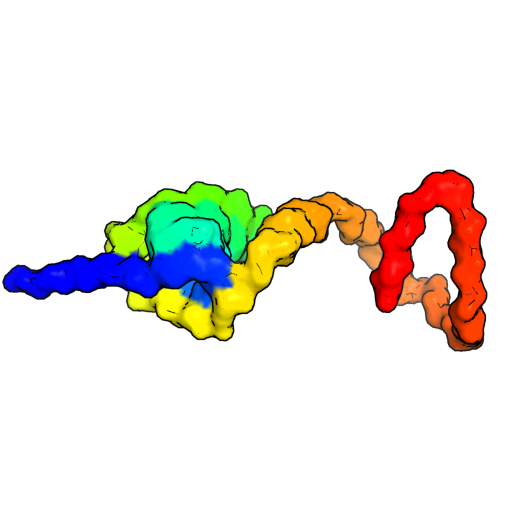30 10.922 1.00 53.06 87 ARG A O 1
ATOM 671 N N . ARG A 1 88 ? 7.497 1.501 12.532 1.00 48.97 88 ARG A N 1
ATOM 672 C CA . ARG A 1 88 ? 8.180 2.777 12.233 1.00 48.97 88 ARG A CA 1
ATOM 673 C C . ARG A 1 88 ? 9.590 2.837 12.824 1.00 48.97 88 ARG A C 1
ATOM 675 O O . ARG A 1 88 ? 10.459 3.466 12.234 1.00 48.97 88 ARG A O 1
ATOM 682 N N . ALA A 1 89 ? 9.822 2.158 13.948 1.00 47.03 89 ALA A N 1
ATOM 683 C CA . ALA A 1 89 ? 11.104 2.161 14.658 1.00 47.03 89 ALA A CA 1
ATOM 684 C C . ALA A 1 89 ? 12.149 1.178 14.085 1.00 47.03 89 ALA A C 1
ATOM 686 O O . ALA A 1 89 ? 13.343 1.327 14.341 1.00 47.03 89 ALA A O 1
ATOM 687 N N . GLY A 1 90 ? 11.735 0.201 13.269 1.00 45.84 90 GLY A N 1
ATOM 688 C CA . GLY A 1 90 ? 12.634 -0.794 1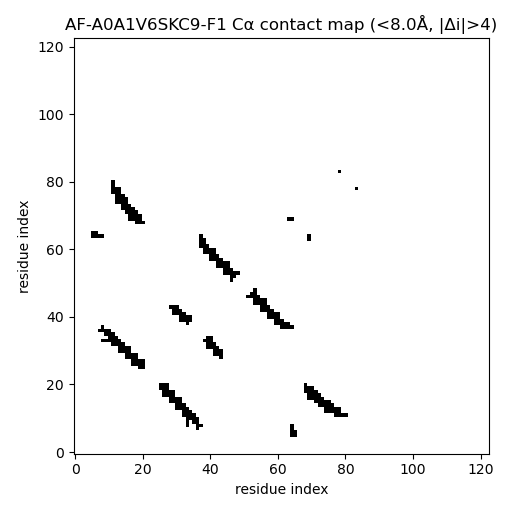2.663 1.00 45.84 90 GLY A CA 1
ATOM 689 C C . GLY A 1 90 ? 13.594 -0.265 11.585 1.00 45.84 90 GLY A C 1
ATOM 690 O O . GLY A 1 90 ? 14.417 -1.027 11.091 1.00 45.84 90 GLY A O 1
ATOM 691 N N . SER A 1 91 ? 13.515 1.019 11.214 1.00 45.94 91 SER A N 1
ATOM 692 C CA . SER A 1 91 ? 14.407 1.650 10.223 1.00 45.94 91 SER A CA 1
ATOM 693 C C . SER A 1 91 ? 15.565 2.440 10.849 1.00 45.94 91 SER A C 1
ATOM 695 O O . SER A 1 91 ? 16.309 3.116 10.135 1.00 45.94 91 SER A O 1
ATOM 697 N N . THR A 1 92 ? 15.749 2.374 12.168 1.00 38.34 92 THR A N 1
ATOM 698 C CA . THR A 1 92 ? 16.900 3.003 12.826 1.00 38.34 92 THR A CA 1
ATOM 699 C C . THR A 1 92 ? 18.103 2.056 12.774 1.00 38.34 92 THR A C 1
ATOM 701 O O . THR A 1 92 ? 18.304 1.232 13.654 1.00 38.34 92 THR A O 1
ATOM 704 N N . SER A 1 93 ? 18.883 2.174 11.693 1.00 45.38 93 SER A N 1
ATOM 705 C CA . SER A 1 93 ? 20.292 1.769 11.569 1.00 45.38 93 SER A CA 1
ATOM 706 C C . SER A 1 93 ? 20.669 0.362 12.068 1.00 45.38 93 SER A C 1
ATOM 708 O O . SER A 1 93 ? 21.252 0.194 13.137 1.00 45.38 93 SER A O 1
ATOM 710 N N . CYS A 1 94 ? 20.511 -0.636 11.200 1.00 36.53 94 CYS A N 1
ATOM 711 C CA . CYS A 1 94 ? 21.455 -1.756 11.138 1.00 36.53 94 CYS A CA 1
ATOM 712 C C . CYS A 1 94 ? 22.363 -1.594 9.912 1.00 36.53 94 CYS A C 1
ATOM 714 O O . CYS A 1 94 ? 22.398 -2.448 9.030 1.00 36.53 94 CYS A O 1
ATOM 716 N N . THR A 1 95 ? 23.120 -0.497 9.843 1.00 36.91 95 THR A N 1
ATOM 717 C CA . THR A 1 95 ? 24.253 -0.399 8.915 1.00 36.91 95 THR A CA 1
ATOM 718 C C . THR A 1 95 ? 25.407 -1.199 9.512 1.00 36.91 95 THR A C 1
ATOM 720 O O . THR A 1 95 ? 26.307 -0.650 10.142 1.00 36.91 95 THR A O 1
ATOM 723 N N . ARG A 1 96 ? 25.377 -2.528 9.371 1.00 36.81 96 ARG A N 1
ATOM 724 C CA . ARG A 1 96 ? 26.610 -3.311 9.511 1.00 36.81 96 ARG A CA 1
ATOM 725 C C . ARG A 1 96 ? 27.437 -3.059 8.246 1.00 36.81 96 ARG A C 1
ATOM 727 O O . ARG A 1 96 ? 26.914 -3.304 7.159 1.00 36.81 96 ARG A O 1
ATOM 734 N N . PRO A 1 97 ? 28.699 -2.599 8.328 1.00 34.12 97 PRO A N 1
ATOM 735 C CA . PRO A 1 97 ? 29.581 -2.675 7.174 1.00 34.12 97 PRO A CA 1
ATOM 736 C C . PRO A 1 97 ? 29.681 -4.145 6.741 1.00 34.12 97 PRO A C 1
ATOM 738 O O . PRO A 1 97 ? 29.842 -5.043 7.572 1.00 34.12 97 PRO A O 1
ATOM 741 N N . VAL A 1 98 ? 29.569 -4.385 5.434 1.00 40.72 98 VAL A N 1
ATOM 742 C CA . VAL A 1 98 ? 29.513 -5.713 4.785 1.00 40.72 98 VAL A CA 1
ATOM 743 C C . VAL A 1 98 ? 30.749 -6.596 5.084 1.00 40.72 98 VAL A C 1
ATOM 745 O O . VAL A 1 98 ? 30.746 -7.787 4.797 1.00 40.72 98 VAL A O 1
ATOM 748 N N . GLY A 1 99 ? 31.784 -6.074 5.751 1.00 38.44 99 GLY A N 1
ATOM 749 C CA . GLY A 1 99 ? 33.011 -6.803 6.095 1.00 38.44 99 GLY A CA 1
ATOM 750 C C . GLY A 1 99 ? 32.974 -7.711 7.335 1.00 38.44 99 GLY A C 1
ATOM 751 O O . GLY A 1 99 ? 33.966 -8.378 7.597 1.00 38.44 99 GLY A O 1
ATOM 752 N N . ALA A 1 100 ? 31.887 -7.769 8.115 1.00 45.03 100 ALA A N 1
ATOM 753 C CA . ALA A 1 100 ? 31.878 -8.469 9.414 1.00 45.03 100 ALA A CA 1
ATOM 754 C C . ALA A 1 100 ? 31.014 -9.750 9.464 1.00 45.03 100 ALA A C 1
ATOM 756 O O . ALA A 1 100 ? 30.438 -10.053 10.511 1.00 45.03 100 ALA A O 1
ATOM 757 N N . VAL A 1 101 ? 30.854 -10.474 8.347 1.00 42.06 101 VAL A N 1
ATOM 758 C CA . VAL A 1 101 ? 30.007 -11.693 8.272 1.00 42.06 101 VAL A CA 1
ATOM 759 C C . VAL A 1 101 ? 30.805 -13.007 8.198 1.00 42.06 101 VAL A C 1
ATOM 761 O O . VAL A 1 101 ? 30.219 -14.079 8.309 1.00 42.06 101 VAL A O 1
ATOM 764 N N . LEU A 1 102 ? 32.141 -12.979 8.144 1.00 35.78 102 LEU A N 1
ATOM 765 C CA . LEU A 1 102 ? 32.956 -14.193 8.292 1.00 35.78 102 LEU A CA 1
ATOM 766 C C . LEU A 1 102 ? 33.818 -14.122 9.554 1.00 35.78 102 LEU A C 1
ATOM 768 O O . LEU A 1 102 ? 34.942 -13.637 9.524 1.00 35.78 102 LEU A O 1
ATOM 772 N N . GLY A 1 103 ? 33.294 -14.623 10.671 1.00 36.66 103 GLY A N 1
ATOM 773 C CA . GLY A 1 103 ? 34.126 -14.912 11.840 1.00 36.66 103 GLY A CA 1
ATOM 774 C C . GLY A 1 103 ? 33.460 -14.618 13.170 1.00 36.66 103 GLY A C 1
ATOM 775 O O . GLY A 1 103 ? 33.854 -13.678 13.845 1.00 36.66 103 GLY A O 1
ATOM 776 N N . SER A 1 104 ? 32.454 -15.408 13.549 1.00 38.62 104 SER A N 1
ATOM 777 C CA . SER A 1 104 ? 32.219 -15.840 14.941 1.00 38.62 104 SER A CA 1
ATOM 778 C C . SER A 1 104 ? 30.848 -16.502 15.059 1.00 38.62 104 SER A C 1
ATOM 780 O O . SER A 1 104 ? 29.836 -15.853 15.296 1.00 38.62 104 SER A O 1
ATOM 782 N N . ILE A 1 105 ? 30.818 -17.827 14.928 1.00 37.44 105 ILE A N 1
ATOM 783 C CA . ILE A 1 105 ? 29.761 -18.637 15.539 1.00 37.44 105 ILE A CA 1
ATOM 784 C C . ILE A 1 105 ? 30.375 -19.244 16.805 1.00 37.44 105 ILE A C 1
ATOM 786 O O . ILE A 1 105 ? 31.150 -20.194 16.681 1.00 37.44 105 ILE A O 1
ATOM 790 N N . PRO A 1 106 ? 30.074 -18.754 18.019 1.00 36.81 106 PRO A N 1
ATOM 791 C CA . PRO A 1 106 ? 30.346 -19.516 19.225 1.00 36.81 106 PRO A CA 1
ATOM 792 C C . PRO A 1 106 ? 29.187 -20.493 19.449 1.00 36.81 106 PRO A C 1
ATOM 794 O O . PRO A 1 106 ? 28.054 -20.095 19.709 1.00 36.81 106 PRO A O 1
ATOM 797 N N . ARG A 1 107 ? 29.477 -21.792 19.347 1.00 45.81 107 ARG A N 1
ATOM 798 C CA . ARG A 1 107 ? 28.628 -22.854 19.899 1.00 45.81 107 ARG A CA 1
ATOM 799 C C . ARG A 1 107 ? 28.835 -22.874 21.419 1.00 45.81 107 ARG A C 1
ATOM 801 O O . ARG A 1 107 ? 29.893 -23.298 21.870 1.00 45.81 107 ARG A O 1
ATOM 808 N N . GLY A 1 108 ? 27.858 -22.417 22.201 1.00 43.16 108 GLY A N 1
ATOM 809 C CA . GLY A 1 108 ? 27.876 -22.520 23.667 1.00 43.16 108 GLY A CA 1
ATOM 810 C C . GLY A 1 108 ? 26.681 -21.819 24.333 1.00 43.16 108 GLY A C 1
ATOM 811 O O . GLY A 1 108 ? 26.089 -20.943 23.705 1.00 43.16 108 GLY A O 1
ATOM 812 N N . PRO A 1 109 ? 26.282 -22.204 25.563 1.00 38.84 109 PRO A N 1
ATOM 813 C CA . PRO A 1 109 ? 25.007 -21.791 26.150 1.00 38.84 109 PRO A CA 1
ATOM 814 C C . PRO A 1 109 ? 25.013 -20.319 26.581 1.00 38.84 109 PRO A C 1
ATOM 816 O O . PRO A 1 109 ? 25.976 -19.830 27.170 1.00 38.84 109 PRO A O 1
ATOM 819 N N . LEU A 1 110 ? 23.907 -19.634 26.291 1.00 43.25 110 LEU A N 1
ATOM 820 C CA . LEU A 1 110 ? 23.669 -18.216 26.551 1.00 43.25 110 LEU A CA 1
ATOM 821 C C . LEU A 1 110 ? 23.619 -17.922 28.060 1.00 43.25 110 LEU A C 1
ATOM 823 O O . LEU A 1 110 ? 22.658 -18.287 28.733 1.00 43.25 110 LEU A O 1
ATOM 827 N N . LEU A 1 111 ? 24.614 -17.199 28.576 1.00 36.22 111 LEU A N 1
ATOM 828 C CA . LEU A 1 111 ? 24.479 -16.431 29.816 1.00 36.22 111 LEU A CA 1
ATOM 829 C C . LEU A 1 111 ? 24.277 -14.948 29.459 1.00 36.22 111 LEU A C 1
ATOM 831 O O . LEU A 1 111 ? 25.047 -14.414 28.655 1.00 36.22 111 LEU A O 1
ATOM 835 N N . PRO A 1 112 ? 23.271 -14.259 30.027 1.00 38.59 112 PRO A N 1
ATOM 836 C CA . PRO A 1 112 ? 23.021 -12.857 29.722 1.00 38.59 112 PRO A CA 1
ATOM 837 C C . PRO A 1 112 ? 24.097 -11.971 30.360 1.00 38.59 112 PRO A C 1
ATOM 839 O O . PRO A 1 112 ? 24.278 -11.951 31.577 1.00 38.59 112 PRO A O 1
ATOM 842 N N . ARG A 1 113 ? 24.816 -11.215 29.525 1.00 41.00 113 ARG A N 1
ATOM 843 C CA . ARG A 1 113 ? 25.799 -10.219 29.961 1.00 41.00 113 ARG A CA 1
ATOM 844 C C . ARG A 1 113 ? 25.105 -8.856 30.044 1.00 41.00 113 ARG A C 1
ATOM 846 O O . ARG A 1 113 ? 24.737 -8.292 29.019 1.00 41.00 113 ARG A O 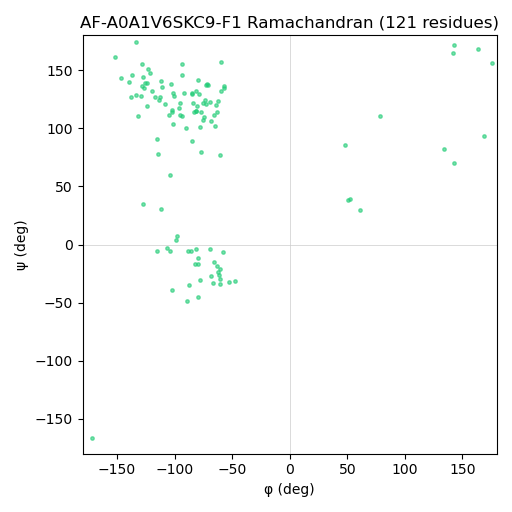1
ATOM 853 N N . VAL A 1 114 ? 24.910 -8.338 31.258 1.00 36.78 114 VAL A N 1
ATOM 854 C CA . VAL A 1 114 ? 24.353 -6.995 31.501 1.00 36.78 114 VAL A CA 1
ATOM 855 C C . VAL A 1 114 ? 25.469 -5.960 31.336 1.00 36.78 114 VAL A C 1
ATOM 857 O O . VAL A 1 114 ? 26.440 -5.970 32.090 1.00 36.78 114 VAL A O 1
ATOM 860 N N . GLY A 1 115 ? 25.354 -5.090 30.330 1.00 42.50 115 GLY A N 1
ATOM 861 C CA . GLY A 1 115 ? 26.192 -3.897 30.172 1.00 42.50 115 GLY A CA 1
ATOM 862 C C . GLY A 1 115 ? 25.529 -2.657 30.794 1.00 42.50 115 GLY A C 1
ATOM 863 O O . GLY A 1 115 ? 24.302 -2.626 30.921 1.00 42.50 115 GLY A O 1
ATOM 864 N N . PRO A 1 116 ? 26.301 -1.628 31.189 1.00 39.25 116 PRO A N 1
ATOM 865 C CA . PRO A 1 116 ? 25.751 -0.417 31.783 1.00 39.25 116 PRO A CA 1
A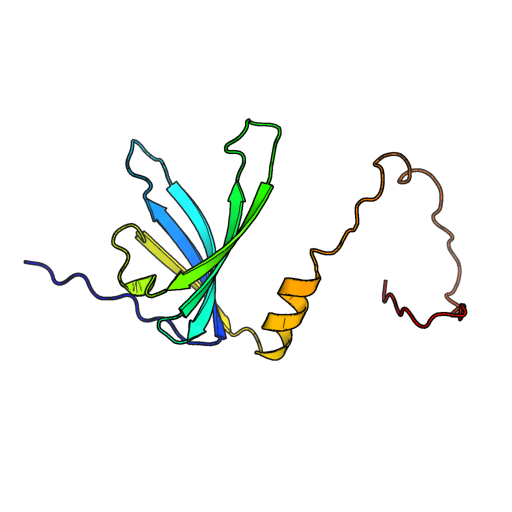TOM 866 C C . PRO A 1 116 ? 25.168 0.459 30.668 1.00 39.25 116 PRO A C 1
ATOM 868 O O . PRO A 1 116 ? 25.891 1.115 29.926 1.00 39.25 116 PRO A O 1
ATOM 871 N N . GLY A 1 117 ? 23.847 0.415 30.520 1.00 44.09 117 GLY A N 1
ATOM 872 C CA 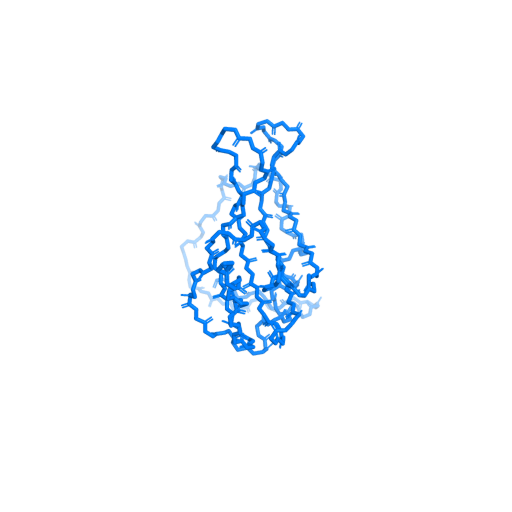. GLY A 1 117 ? 23.108 1.102 29.460 1.00 44.09 117 GLY A CA 1
ATOM 873 C C . GLY A 1 117 ? 22.099 0.143 28.850 1.00 44.09 117 GLY A C 1
ATOM 874 O O . GLY A 1 117 ? 22.394 -0.508 27.854 1.00 44.09 117 GLY A O 1
ATOM 875 N N . GLY A 1 118 ? 20.948 -0.001 29.513 1.00 37.78 118 GLY A N 1
ATOM 876 C CA . GLY A 1 118 ? 19.945 -1.043 29.281 1.00 37.78 118 GLY A CA 1
ATOM 877 C C . GLY A 1 118 ? 19.319 -1.060 27.885 1.00 37.78 118 GLY A C 1
ATOM 878 O O . GLY A 1 118 ? 18.165 -0.679 27.719 1.00 37.78 118 GLY A O 1
ATOM 879 N N . ALA A 1 119 ? 20.052 -1.567 26.898 1.00 35.28 119 ALA A N 1
ATOM 880 C CA . ALA A 1 119 ? 19.522 -1.970 25.606 1.00 35.28 119 ALA A CA 1
ATOM 881 C C . ALA A 1 119 ? 19.395 -3.499 25.576 1.00 35.28 119 ALA A C 1
ATOM 883 O O . ALA A 1 119 ? 20.382 -4.228 25.683 1.00 35.28 119 ALA A O 1
ATOM 884 N N . PHE A 1 120 ? 18.156 -3.976 25.464 1.00 32.28 120 PHE A N 1
ATOM 885 C CA . PHE A 1 120 ? 17.817 -5.389 25.341 1.00 32.28 120 PHE A CA 1
ATOM 886 C C . PHE A 1 120 ? 17.663 -5.718 23.852 1.00 32.28 120 PHE A C 1
ATOM 888 O O . PHE A 1 120 ? 16.731 -5.240 23.208 1.00 32.28 120 PHE A O 1
ATOM 895 N N . CYS A 1 121 ? 18.573 -6.517 23.298 1.00 29.91 121 CYS A N 1
ATOM 896 C CA . CYS A 1 121 ? 18.412 -7.101 21.968 1.00 29.91 121 CYS A CA 1
ATOM 897 C C . CYS A 1 121 ? 18.051 -8.578 22.153 1.00 29.91 121 CYS A C 1
ATOM 899 O O . CYS A 1 121 ? 18.881 -9.351 22.629 1.00 29.91 121 CYS A O 1
ATOM 901 N N . ILE A 1 122 ? 16.819 -8.962 21.809 1.00 38.75 122 ILE A N 1
ATOM 902 C CA . ILE A 1 122 ? 16.448 -10.376 21.671 1.00 38.75 122 ILE A CA 1
ATOM 903 C C . ILE A 1 122 ? 16.944 -10.824 20.295 1.00 38.75 122 ILE A C 1
ATOM 905 O O . ILE A 1 122 ? 16.590 -10.203 19.291 1.00 38.75 122 ILE A O 1
ATOM 909 N N . GLY A 1 123 ? 17.833 -11.819 20.291 1.00 39.84 123 GLY A N 1
ATOM 910 C CA . GLY A 1 123 ? 18.363 -12.466 19.087 1.00 39.84 123 GLY A CA 1
ATOM 911 C C . GLY A 1 123 ? 17.465 -13.570 18.557 1.00 39.84 123 GLY A C 1
ATOM 912 O O . GLY A 1 123 ? 16.565 -14.014 19.305 1.00 39.84 123 GLY A O 1
#

Secondary structure (DSSP, 8-state):
----------TTEEEEEEEE-SSTT-EEEEEEEEEETTEEEEEEEE-TT-TT--EEEEEEEE-GGG-TTEEEEEEEEE--THHHHHHHHTTS-----TT-SSS----S-------SS------

Foldseek 3Di:
DDDPPQDFDQAQFWKWWWFDPDDDPDIAIWIWGHHHRFKTKIWGWDDVVDPPRIDIDMDIGGRVSPDPRTPDIGTPTGHPPVVVVVVVVVPPDPPDPPPPPPDDDDDDDDDDDDDDPDDDDDD

Sequence (123 aa):
MSATQALSLEPNTLYILLLDLGGNCLFEWKLYLTSTPTTGQTFHITNETGPTSWQYKSEVVYNIASNTRVVLALKIGAVGPVLHAARRAGSTSCTRPVGAVLGSIPRGPLLPRVGPGGAFCIG

Mean predicted aligned error: 14.94 Å

Solvent-accessible surface area (backbone atoms only — not comparable to full-atom values): 7968 Å² total; per-residue (Å²): 135,84,78,81,77,66,53,87,49,61,51,35,24,34,28,44,35,37,31,54,70,75,63,92,86,41,69,45,71,32,40,34,37,25,67,38,64,49,33,29,38,38,39,38,75,46,43,92,86,35,99,87,46,75,42,80,49,74,46,81,46,69,47,64,45,72,41,86,43,56,77,43,73,46,79,74,44,78,48,63,73,76,53,62,58,56,66,67,60,73,73,72,75,86,80,69,70,88,82,78,80,84,85,83,84,80,90,72,87,91,72,91,79,86,64,98,69,91,74,86,80,88,128

pLDDT: mean 71.74, std 23.47, range [29.91, 95.69]